Protein AF-A0A0F9IPH0-F1 (afdb_monomer_lite)

Sequence (141 aa):
MGAYISTSDLNAEWGEGNVILWSNLDNTDTSVDAARVTAAIAYAEGYVETRLRNLRYLVPFVFNSAGARALFTRIMAVIAGEWLASHRAVVINEDLEATDLNQLPARRKWAENQIDMVSSSQMQPDLALGSDDVLAPFVVT

Structure (mmCIF, N/CA/C/O backbone):
data_AF-A0A0F9IPH0-F1
#
_entry.id   AF-A0A0F9IPH0-F1
#
loop_
_atom_site.group_PDB
_atom_site.id
_atom_site.type_symbol
_atom_site.label_atom_id
_atom_site.label_alt_id
_atom_site.label_comp_id
_atom_site.label_asym_id
_atom_site.label_entity_id
_atom_site.label_seq_id
_atom_site.pdbx_PDB_ins_code
_atom_site.Cartn_x
_atom_site.Cartn_y
_atom_site.Cartn_z
_atom_site.occupancy
_atom_site.B_iso_or_equiv
_atom_site.auth_seq_id
_atom_site.auth_comp_id
_atom_site.auth_asym_id
_atom_site.auth_atom_id
_atom_site.pdbx_PDB_model_num
ATOM 1 N N . MET A 1 1 ? 2.101 -12.756 7.362 1.00 58.00 1 MET A N 1
ATOM 2 C CA . MET A 1 1 ? 1.547 -11.452 6.952 1.00 58.00 1 MET A CA 1
ATOM 3 C C . MET A 1 1 ? 0.178 -11.711 6.364 1.00 58.00 1 MET A C 1
ATOM 5 O O . MET A 1 1 ? 0.014 -12.755 5.736 1.00 58.00 1 MET A O 1
ATOM 9 N N . GLY A 1 2 ? -0.808 -10.867 6.667 1.00 64.19 2 GLY A N 1
ATOM 10 C CA . GLY A 1 2 ? -2.123 -10.980 6.033 1.00 64.19 2 GLY A CA 1
ATOM 11 C C . GLY A 1 2 ? -2.046 -10.470 4.598 1.00 64.19 2 GLY A C 1
ATOM 12 O O . GLY A 1 2 ? -1.432 -9.440 4.384 1.00 64.19 2 GLY A O 1
ATOM 13 N N . ALA A 1 3 ? -2.639 -11.184 3.638 1.00 76.88 3 ALA A N 1
ATOM 14 C CA . ALA A 1 3 ? -2.737 -10.718 2.254 1.00 76.88 3 ALA A CA 1
ATOM 15 C C . ALA A 1 3 ? -3.913 -9.734 2.137 1.00 76.88 3 ALA A C 1
ATOM 17 O O . ALA A 1 3 ? -5.070 -10.147 2.014 1.00 76.88 3 ALA A O 1
ATOM 18 N N . TYR A 1 4 ? -3.629 -8.438 2.243 1.00 84.94 4 TYR A N 1
ATOM 19 C CA . TYR A 1 4 ? -4.627 -7.365 2.210 1.00 84.94 4 TYR A CA 1
ATOM 20 C C . TYR A 1 4 ? -4.758 -6.722 0.831 1.00 84.94 4 TYR A C 1
ATOM 22 O O . TYR A 1 4 ? -5.833 -6.212 0.502 1.00 84.94 4 TYR A O 1
ATOM 30 N N . ILE A 1 5 ? -3.677 -6.739 0.047 1.00 90.19 5 ILE A N 1
ATOM 31 C CA . ILE A 1 5 ? -3.638 -6.195 -1.311 1.00 90.19 5 ILE A CA 1
ATOM 32 C C . ILE A 1 5 ? -3.130 -7.224 -2.317 1.00 90.19 5 ILE A C 1
ATOM 34 O O . ILE A 1 5 ? -2.458 -8.197 -1.983 1.00 90.19 5 ILE A O 1
ATOM 38 N N . SER A 1 6 ? -3.460 -6.985 -3.577 1.00 90.50 6 SER A N 1
ATOM 39 C CA . SER A 1 6 ? -3.105 -7.820 -4.717 1.00 90.50 6 SER A CA 1
ATOM 40 C C . SER A 1 6 ? -2.488 -6.986 -5.840 1.00 90.50 6 SER A C 1
ATOM 42 O O . SER A 1 6 ? -2.600 -5.760 -5.862 1.00 90.50 6 SER A O 1
ATOM 44 N N . THR A 1 7 ? -1.883 -7.645 -6.830 1.00 88.56 7 THR A N 1
ATOM 45 C CA . THR A 1 7 ? -1.366 -6.972 -8.033 1.00 88.56 7 THR A CA 1
ATOM 46 C C . THR A 1 7 ? -2.448 -6.164 -8.754 1.00 88.56 7 THR A C 1
ATOM 48 O O . THR A 1 7 ? -2.158 -5.089 -9.271 1.00 88.56 7 THR A O 1
ATOM 51 N N . SER A 1 8 ? -3.707 -6.619 -8.743 1.00 89.94 8 SER A N 1
ATOM 52 C CA . SER A 1 8 ? -4.818 -5.854 -9.323 1.00 89.94 8 SER A CA 1
ATOM 53 C C . SER A 1 8 ? -5.079 -4.534 -8.600 1.00 89.94 8 SER A C 1
ATOM 55 O O . SER A 1 8 ? -5.419 -3.557 -9.259 1.00 89.94 8 SER A O 1
ATOM 57 N N . ASP A 1 9 ? -4.875 -4.472 -7.283 1.00 89.38 9 ASP A N 1
ATOM 58 C CA . ASP A 1 9 ? -5.044 -3.230 -6.521 1.00 89.38 9 ASP A CA 1
ATOM 59 C C . ASP A 1 9 ? -3.929 -2.226 -6.847 1.00 89.38 9 ASP A C 1
ATOM 61 O O . ASP A 1 9 ? -4.190 -1.032 -6.993 1.00 89.38 9 ASP A O 1
ATOM 65 N N . LEU A 1 10 ? -2.694 -2.708 -7.043 1.00 88.00 10 LEU A N 1
ATOM 66 C CA . LEU A 1 10 ? -1.601 -1.867 -7.542 1.00 88.00 10 LEU A CA 1
ATOM 67 C C . LEU A 1 10 ? -1.898 -1.342 -8.950 1.00 88.00 10 LEU A C 1
ATOM 69 O O . LEU A 1 10 ? -1.732 -0.150 -9.204 1.00 88.00 10 LEU A O 1
ATOM 73 N N . ASN A 1 11 ? -2.361 -2.214 -9.849 1.00 87.62 11 ASN A N 1
ATOM 74 C CA . ASN A 1 11 ? -2.712 -1.830 -11.215 1.00 87.62 11 ASN A CA 1
ATOM 75 C C . ASN A 1 11 ? -3.859 -0.811 -11.240 1.00 87.62 11 ASN A C 1
ATOM 77 O O . ASN A 1 11 ? -3.859 0.073 -12.091 1.00 87.62 11 ASN A O 1
ATOM 81 N N . ALA A 1 12 ? -4.812 -0.900 -10.310 1.00 87.44 12 ALA A N 1
ATOM 82 C CA . ALA A 1 12 ? -5.901 0.064 -10.196 1.00 87.44 12 ALA A CA 1
ATOM 83 C C . ALA A 1 12 ? -5.425 1.454 -9.732 1.00 87.44 12 ALA A C 1
ATOM 85 O O . ALA A 1 12 ? -5.942 2.459 -10.215 1.00 87.44 12 ALA A O 1
ATOM 86 N N . GLU A 1 13 ? -4.446 1.533 -8.823 1.00 88.00 13 GLU A N 1
ATOM 87 C CA . GLU A 1 13 ? -3.967 2.819 -8.283 1.00 88.00 13 GLU A CA 1
ATOM 88 C C . GLU A 1 13 ? -2.913 3.503 -9.173 1.00 88.00 13 GLU A C 1
ATOM 90 O O . GLU A 1 13 ? -2.835 4.738 -9.209 1.00 88.00 13 GLU A O 1
ATOM 95 N N . TRP A 1 14 ? -2.090 2.715 -9.872 1.00 83.81 14 TRP A N 1
ATOM 96 C CA . TRP A 1 14 ? -0.925 3.209 -10.619 1.00 83.81 14 TRP A CA 1
ATOM 97 C C . TRP A 1 14 ? -0.973 2.960 -12.125 1.00 83.81 14 TRP A C 1
ATOM 99 O O . TRP A 1 14 ? -0.213 3.584 -12.862 1.00 83.81 14 TRP A O 1
ATOM 109 N N . GLY A 1 15 ? -1.862 2.085 -12.590 1.00 85.94 15 GLY A N 1
ATOM 110 C CA . GLY A 1 15 ? -1.906 1.630 -13.974 1.00 85.94 15 GLY A CA 1
ATOM 111 C C . GLY A 1 15 ? -0.964 0.453 -14.231 1.00 85.94 15 GLY A C 1
ATOM 112 O O . GLY A 1 15 ? 0.170 0.408 -13.757 1.00 85.94 15 GLY A O 1
ATOM 113 N N . GLU A 1 16 ? -1.431 -0.506 -15.029 1.00 84.75 16 GLU A N 1
ATOM 114 C CA . GLU A 1 16 ? -0.691 -1.733 -15.347 1.00 84.75 16 GLU A CA 1
ATOM 115 C C . GLU A 1 16 ? 0.655 -1.455 -16.035 1.00 84.75 16 GLU A C 1
ATOM 117 O O . GLU A 1 16 ? 1.662 -2.061 -15.677 1.00 84.75 16 GLU A O 1
ATOM 122 N N . GLY A 1 17 ? 0.708 -0.488 -16.960 1.00 81.38 17 GLY A N 1
ATOM 123 C CA . GLY A 1 17 ? 1.949 -0.121 -17.654 1.00 81.38 17 GLY A CA 1
ATOM 124 C C . GLY A 1 17 ? 3.042 0.371 -16.703 1.00 81.38 17 GLY A C 1
ATOM 125 O O . GLY A 1 17 ? 4.196 -0.037 -16.825 1.00 81.38 17 GLY A O 1
ATOM 126 N N . ASN A 1 18 ? 2.669 1.173 -15.705 1.00 81.38 18 ASN A N 1
ATOM 127 C CA . ASN A 1 18 ? 3.591 1.662 -14.684 1.00 81.38 18 ASN A CA 1
ATOM 128 C C . ASN A 1 18 ? 4.055 0.532 -13.760 1.00 81.38 18 ASN A C 1
ATOM 130 O O . ASN A 1 18 ? 5.241 0.438 -13.453 1.00 81.38 18 ASN A O 1
ATOM 134 N N . VAL A 1 19 ? 3.155 -0.371 -13.361 1.00 83.94 19 VAL A N 1
ATOM 135 C CA . VAL A 1 19 ? 3.516 -1.516 -12.511 1.00 83.94 19 VAL A CA 1
ATOM 136 C C . VAL A 1 19 ? 4.459 -2.474 -13.239 1.00 83.94 19 VAL A C 1
ATOM 138 O O . VAL A 1 19 ? 5.469 -2.874 -12.659 1.00 83.94 19 VAL A O 1
ATOM 141 N N . ILE A 1 20 ? 4.199 -2.795 -14.512 1.00 83.75 20 ILE A N 1
ATOM 142 C CA . ILE A 1 20 ? 5.117 -3.582 -15.354 1.00 83.75 20 ILE A CA 1
ATOM 143 C C . ILE A 1 20 ? 6.487 -2.909 -15.372 1.00 83.75 20 ILE A C 1
ATOM 145 O O . ILE A 1 20 ? 7.491 -3.517 -15.005 1.00 83.75 20 ILE A O 1
ATOM 149 N N . LEU A 1 21 ? 6.507 -1.623 -15.703 1.00 80.81 21 LEU A N 1
ATOM 150 C CA . LEU A 1 21 ? 7.722 -0.842 -15.847 1.00 80.81 21 LEU A CA 1
ATOM 151 C C . LEU A 1 21 ? 8.543 -0.727 -14.548 1.00 80.81 21 LEU A C 1
ATOM 153 O O . LEU A 1 21 ? 9.770 -0.769 -14.596 1.00 80.81 21 LEU A O 1
ATOM 157 N N . TRP A 1 22 ? 7.904 -0.534 -13.393 1.00 83.06 22 TRP A N 1
ATOM 158 C CA . TRP A 1 22 ? 8.603 -0.404 -12.106 1.00 83.06 22 TRP A CA 1
ATOM 159 C C . TRP A 1 22 ? 8.984 -1.756 -11.503 1.00 83.06 22 TRP A C 1
ATOM 161 O O . TRP A 1 22 ? 9.944 -1.849 -10.732 1.00 83.06 22 TRP A O 1
ATOM 171 N N . SER A 1 23 ? 8.239 -2.809 -11.843 1.00 83.31 23 SER A N 1
ATOM 172 C CA . SER A 1 23 ? 8.577 -4.171 -11.440 1.00 83.31 23 SER A CA 1
ATOM 173 C C . SER A 1 23 ? 9.748 -4.739 -12.250 1.00 83.31 23 SER A C 1
ATOM 175 O O . SER A 1 23 ? 10.552 -5.493 -11.712 1.00 83.31 23 SER A O 1
ATOM 177 N N . ASN A 1 24 ? 9.905 -4.339 -13.511 1.00 82.88 24 ASN A N 1
ATOM 178 C CA . ASN A 1 24 ? 10.975 -4.850 -14.350 1.00 82.88 24 ASN A CA 1
ATOM 179 C C . ASN A 1 24 ? 12.256 -4.004 -14.230 1.00 82.88 24 ASN A C 1
ATOM 181 O O . ASN A 1 24 ? 12.330 -2.879 -14.727 1.00 82.88 24 ASN A O 1
ATOM 185 N N . LEU A 1 25 ? 13.283 -4.551 -13.573 1.00 75.31 25 LEU A N 1
ATOM 186 C CA . LEU A 1 25 ? 14.587 -3.889 -13.448 1.00 75.31 25 LEU A CA 1
ATOM 187 C C . LEU A 1 25 ? 15.362 -3.842 -14.762 1.00 75.31 25 LEU A C 1
ATOM 189 O O . LEU A 1 25 ? 15.986 -2.825 -15.059 1.00 75.31 25 LEU A O 1
ATOM 193 N N . ASP A 1 26 ? 15.313 -4.930 -15.526 1.00 70.31 26 ASP A N 1
ATOM 194 C CA . ASP A 1 26 ? 16.129 -5.111 -16.725 1.00 70.31 26 ASP A CA 1
ATOM 195 C C . ASP A 1 26 ? 15.442 -4.548 -17.978 1.00 70.31 26 ASP A C 1
ATOM 197 O O . ASP A 1 26 ? 16.069 -4.421 -19.028 1.00 70.31 26 ASP A O 1
ATOM 201 N N . ASN A 1 27 ? 14.162 -4.156 -17.870 1.00 68.38 27 ASN A N 1
ATOM 202 C CA . ASN A 1 27 ? 13.336 -3.660 -18.980 1.00 68.38 27 ASN A CA 1
ATOM 203 C C . ASN A 1 27 ? 13.237 -4.647 -20.164 1.00 68.38 27 ASN A C 1
ATOM 205 O O . ASN A 1 27 ? 12.884 -4.259 -21.278 1.00 68.38 27 ASN A O 1
ATOM 209 N N . THR A 1 28 ? 13.556 -5.920 -19.941 1.00 68.62 28 THR A N 1
ATOM 210 C CA . THR A 1 28 ? 13.623 -6.959 -20.978 1.00 68.62 28 THR A CA 1
ATOM 211 C C . THR A 1 28 ? 12.275 -7.593 -21.284 1.00 68.62 28 THR A C 1
ATOM 213 O O . THR A 1 28 ? 12.092 -8.145 -22.365 1.00 68.62 28 THR A O 1
ATOM 216 N N . ASP A 1 29 ? 11.333 -7.495 -20.348 1.00 71.50 29 ASP A N 1
ATOM 217 C CA . ASP A 1 29 ? 10.035 -8.159 -20.402 1.00 71.50 29 ASP A CA 1
ATOM 218 C C . ASP A 1 29 ? 8.894 -7.149 -20.380 1.00 71.50 29 ASP A C 1
ATOM 220 O O . ASP A 1 29 ? 8.917 -6.143 -19.669 1.00 71.50 29 ASP A O 1
ATOM 224 N N . THR A 1 30 ? 7.841 -7.477 -21.121 1.00 76.50 30 THR A N 1
ATOM 225 C CA . THR A 1 30 ? 6.581 -6.726 -21.141 1.00 76.50 30 THR A CA 1
ATOM 226 C C . THR A 1 30 ? 5.603 -7.194 -20.062 1.00 76.50 30 THR A C 1
ATOM 228 O O . THR A 1 30 ? 4.448 -6.781 -20.064 1.00 76.50 30 THR A O 1
ATOM 231 N N . SER A 1 31 ? 6.028 -8.093 -19.173 1.00 80.50 31 SER A N 1
ATOM 232 C CA . SER A 1 31 ? 5.223 -8.642 -18.082 1.00 80.50 31 SER A CA 1
ATOM 233 C C . SER A 1 31 ? 5.719 -8.170 -16.721 1.00 80.50 31 SER A C 1
ATOM 235 O O . SER A 1 31 ? 6.903 -7.899 -16.538 1.00 80.50 31 SER A O 1
ATOM 237 N N . VAL A 1 32 ? 4.803 -8.122 -15.753 1.00 83.00 32 VAL A N 1
ATOM 238 C CA . VAL A 1 32 ? 5.113 -7.802 -14.356 1.00 83.00 32 VAL A CA 1
ATOM 239 C C . VAL A 1 32 ? 6.048 -8.855 -13.755 1.00 83.00 32 VAL A C 1
ATOM 241 O O . VAL A 1 32 ? 5.759 -10.051 -13.830 1.00 83.00 32 VAL A O 1
ATOM 244 N N . ASP A 1 33 ? 7.111 -8.417 -13.077 1.00 87.12 33 ASP A N 1
ATOM 245 C CA . ASP A 1 33 ? 7.906 -9.294 -12.213 1.00 87.12 33 ASP A CA 1
ATOM 246 C C . ASP A 1 33 ? 7.105 -9.614 -10.940 1.00 87.12 33 ASP A C 1
ATOM 248 O O . ASP A 1 33 ? 7.023 -8.825 -9.988 1.00 87.12 33 ASP A O 1
ATOM 252 N N . ALA A 1 34 ? 6.492 -10.800 -10.933 1.00 87.25 34 ALA A N 1
ATOM 253 C CA . ALA A 1 34 ? 5.655 -11.268 -9.836 1.00 87.25 34 ALA A CA 1
ATOM 254 C C . ALA A 1 34 ? 6.416 -11.372 -8.504 1.00 87.25 34 ALA A C 1
ATOM 256 O O . ALA A 1 34 ? 5.829 -11.114 -7.450 1.00 87.25 34 ALA A O 1
ATOM 257 N N . ALA A 1 35 ? 7.709 -11.717 -8.520 1.00 88.25 35 ALA A N 1
ATOM 258 C CA . ALA A 1 35 ? 8.499 -11.849 -7.299 1.00 88.25 35 ALA A CA 1
ATOM 259 C C . ALA A 1 35 ? 8.733 -10.477 -6.660 1.00 88.25 35 ALA A C 1
ATOM 261 O O . ALA A 1 35 ? 8.556 -10.303 -5.451 1.00 88.25 35 ALA A O 1
ATOM 262 N N . ARG A 1 36 ? 9.053 -9.476 -7.482 1.00 87.88 36 ARG A N 1
ATOM 263 C CA . ARG A 1 36 ? 9.282 -8.110 -7.011 1.00 87.88 36 ARG A CA 1
ATOM 264 C C . ARG A 1 36 ? 7.996 -7.425 -6.556 1.00 87.88 36 ARG A C 1
ATOM 266 O O . ARG A 1 36 ? 8.006 -6.762 -5.521 1.00 87.88 36 ARG A O 1
ATOM 273 N N . VAL A 1 37 ? 6.879 -7.626 -7.260 1.00 89.06 37 VAL A N 1
ATOM 274 C CA . VAL A 1 37 ? 5.568 -7.135 -6.797 1.00 89.06 37 VAL A CA 1
ATOM 275 C C . VAL A 1 37 ? 5.168 -7.791 -5.480 1.00 89.06 37 VAL A C 1
ATOM 277 O O . VAL A 1 37 ? 4.716 -7.099 -4.572 1.00 89.06 37 VAL A O 1
ATOM 280 N N . THR A 1 38 ? 5.402 -9.095 -5.325 1.00 90.62 38 THR A N 1
ATOM 281 C CA . THR A 1 38 ? 5.151 -9.789 -4.052 1.00 90.62 38 THR A CA 1
ATOM 282 C C . THR A 1 38 ? 6.000 -9.202 -2.920 1.00 90.62 38 THR A C 1
ATOM 284 O O . THR A 1 38 ? 5.487 -8.972 -1.826 1.00 90.62 38 THR A O 1
ATOM 287 N N . ALA A 1 39 ? 7.276 -8.895 -3.176 1.00 90.69 39 ALA A N 1
ATOM 288 C CA . ALA A 1 39 ? 8.144 -8.242 -2.196 1.00 90.69 39 ALA A CA 1
ATOM 289 C C . ALA A 1 39 ? 7.657 -6.828 -1.828 1.00 90.69 39 ALA A C 1
ATOM 291 O O . ALA A 1 39 ? 7.651 -6.470 -0.650 1.00 90.69 39 ALA A O 1
ATOM 292 N N . ALA A 1 40 ? 7.201 -6.048 -2.811 1.00 89.31 40 ALA A N 1
ATOM 293 C CA . ALA A 1 40 ? 6.653 -4.711 -2.592 1.00 89.31 40 ALA A CA 1
ATOM 294 C C . ALA A 1 40 ? 5.367 -4.736 -1.754 1.00 89.31 40 ALA A C 1
ATOM 296 O O . ALA A 1 40 ? 5.206 -3.928 -0.838 1.00 89.31 40 ALA A O 1
ATOM 297 N N . ILE A 1 41 ? 4.474 -5.690 -2.036 1.00 91.69 41 ILE A N 1
ATOM 298 C CA . ILE A 1 41 ? 3.256 -5.924 -1.254 1.00 91.69 41 ILE A CA 1
ATOM 299 C C . ILE A 1 41 ? 3.626 -6.280 0.187 1.00 91.69 41 ILE A C 1
ATOM 301 O O . ILE A 1 41 ? 3.189 -5.598 1.110 1.00 91.69 41 ILE A O 1
ATOM 305 N N . ALA A 1 42 ? 4.503 -7.268 0.384 1.00 91.25 42 ALA A N 1
ATOM 306 C CA . ALA A 1 42 ? 4.930 -7.684 1.719 1.00 91.25 42 ALA A CA 1
ATOM 307 C C . ALA A 1 42 ? 5.581 -6.535 2.512 1.00 91.25 42 ALA A C 1
ATOM 309 O O . ALA A 1 42 ? 5.356 -6.400 3.717 1.00 91.25 42 ALA A O 1
ATOM 310 N N . TYR A 1 43 ? 6.357 -5.675 1.844 1.00 91.12 43 TYR A N 1
ATOM 311 C CA . TYR A 1 43 ? 6.916 -4.471 2.455 1.00 91.12 43 TYR A CA 1
ATOM 312 C C . TYR A 1 43 ? 5.819 -3.505 2.919 1.00 91.12 43 TYR A C 1
ATOM 314 O O . TYR A 1 43 ? 5.838 -3.067 4.070 1.00 91.12 43 TYR A O 1
ATOM 322 N N . ALA A 1 44 ? 4.855 -3.185 2.053 1.00 89.94 44 ALA A N 1
ATOM 323 C CA . ALA A 1 44 ? 3.780 -2.251 2.373 1.00 89.94 44 ALA A CA 1
ATOM 324 C C . ALA A 1 44 ? 2.875 -2.770 3.501 1.00 89.94 44 ALA A C 1
ATOM 326 O O . ALA A 1 44 ? 2.576 -2.034 4.444 1.00 89.94 44 ALA A O 1
ATOM 327 N N . GLU A 1 45 ? 2.490 -4.045 3.447 1.00 90.31 45 GLU A N 1
ATOM 328 C CA . GLU A 1 45 ? 1.697 -4.698 4.490 1.00 90.31 45 GLU A CA 1
ATOM 329 C C . GLU A 1 45 ? 2.448 -4.696 5.824 1.00 90.31 45 GLU A C 1
ATOM 331 O O . GLU A 1 45 ? 1.911 -4.250 6.838 1.00 90.31 45 GLU A O 1
ATOM 336 N N . GLY A 1 46 ? 3.724 -5.095 5.820 1.00 89.19 46 GLY A N 1
ATOM 337 C CA . GLY A 1 46 ? 4.574 -5.069 7.008 1.00 89.19 46 GLY A CA 1
ATOM 338 C C . GLY A 1 46 ? 4.770 -3.665 7.583 1.00 89.19 46 GLY A C 1
ATOM 339 O O . GLY A 1 46 ? 4.775 -3.501 8.806 1.00 89.19 46 GLY A O 1
ATOM 340 N N . TYR A 1 47 ? 4.893 -2.643 6.731 1.00 89.44 47 TYR A N 1
ATOM 341 C CA . TYR A 1 47 ? 5.026 -1.246 7.149 1.00 89.44 47 TYR A CA 1
ATOM 342 C C . TYR A 1 47 ? 3.772 -0.761 7.887 1.00 89.44 47 TYR A C 1
ATOM 344 O O . TYR A 1 47 ? 3.870 -0.236 9.001 1.00 89.44 47 TYR A O 1
ATOM 352 N N . VAL A 1 48 ? 2.591 -0.976 7.299 1.00 88.31 48 VAL A N 1
ATOM 353 C CA . VAL A 1 48 ? 1.313 -0.561 7.897 1.00 88.31 48 VAL A CA 1
ATOM 354 C C . VAL A 1 48 ? 1.012 -1.368 9.161 1.00 88.31 48 VAL A C 1
ATOM 356 O O . VAL A 1 48 ? 0.658 -0.782 10.185 1.00 88.31 48 VAL A O 1
ATOM 359 N N . GLU A 1 49 ? 1.218 -2.689 9.136 1.00 88.06 49 GLU A N 1
ATOM 360 C CA . GLU A 1 49 ? 1.071 -3.538 10.322 1.00 88.06 49 GLU A CA 1
ATOM 361 C C . GLU A 1 49 ? 1.976 -3.058 11.457 1.00 88.06 49 GLU A C 1
ATOM 363 O O . GLU A 1 49 ? 1.508 -2.900 12.577 1.00 88.06 49 GLU A O 1
ATOM 368 N N . THR A 1 50 ? 3.253 -2.771 11.191 1.00 87.88 50 THR A N 1
ATOM 369 C CA . THR A 1 50 ? 4.204 -2.321 12.223 1.00 87.88 50 THR A CA 1
ATOM 370 C C . THR A 1 50 ? 3.794 -0.982 12.832 1.00 87.88 50 THR A C 1
ATOM 372 O O . THR A 1 50 ? 3.894 -0.805 14.045 1.00 87.88 50 THR A O 1
ATOM 375 N N . ARG A 1 51 ? 3.288 -0.051 12.015 1.00 85.31 51 ARG A N 1
ATOM 376 C CA . ARG A 1 51 ? 2.811 1.256 12.488 1.00 85.31 51 ARG A CA 1
ATOM 377 C C . ARG A 1 51 ? 1.575 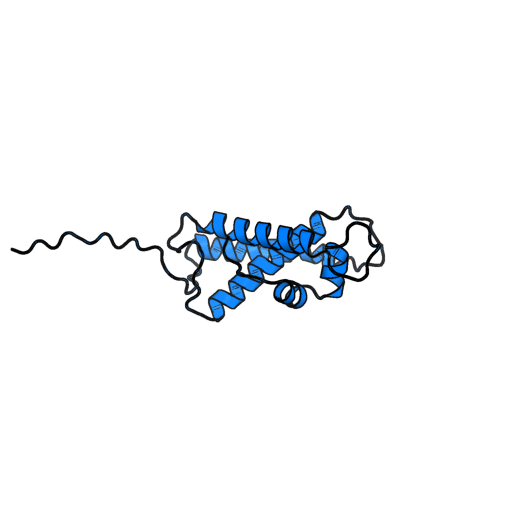1.161 13.378 1.00 85.31 51 ARG A C 1
ATOM 379 O O . ARG A 1 51 ? 1.433 1.984 14.278 1.00 85.31 51 ARG A O 1
ATOM 386 N N . LEU A 1 52 ? 0.705 0.178 13.148 1.00 82.25 52 LEU A N 1
ATOM 387 C CA . LEU A 1 52 ? -0.551 0.036 13.891 1.00 82.25 52 LEU A CA 1
ATOM 388 C C . LEU A 1 52 ? -0.539 -1.091 14.941 1.00 82.25 52 LEU A C 1
ATOM 390 O O . LEU A 1 52 ? -1.485 -1.189 15.716 1.00 82.25 52 LEU A O 1
ATOM 394 N N . ARG A 1 53 ? 0.524 -1.905 15.017 1.00 79.94 53 ARG A N 1
ATOM 395 C CA . ARG A 1 53 ? 0.639 -3.079 15.909 1.00 79.94 53 ARG A CA 1
ATOM 396 C C . ARG A 1 53 ? 0.484 -2.766 17.398 1.00 79.94 53 ARG A C 1
ATOM 398 O O . ARG A 1 53 ? 0.030 -3.622 18.143 1.00 79.94 53 ARG A O 1
ATOM 405 N N . ASN A 1 54 ? 0.868 -1.566 17.827 1.00 73.56 54 ASN A N 1
ATOM 406 C CA . ASN A 1 54 ? 0.806 -1.143 19.232 1.00 73.56 54 ASN A CA 1
ATOM 407 C C . ASN A 1 54 ? -0.408 -0.251 19.531 1.00 73.56 54 ASN A C 1
ATOM 409 O O . ASN A 1 54 ? -0.420 0.475 20.522 1.00 73.56 54 ASN A O 1
ATOM 413 N N . LEU A 1 55 ? -1.396 -0.248 18.640 1.00 77.81 55 LEU A N 1
ATOM 414 C CA . LEU A 1 55 ? -2.646 0.477 18.818 1.00 77.81 55 LEU A CA 1
ATOM 415 C C . LEU A 1 55 ? -3.773 -0.500 19.157 1.00 77.81 55 LEU A C 1
ATOM 417 O O . LEU A 1 55 ? -3.582 -1.708 19.233 1.00 77.81 55 LEU A O 1
ATOM 421 N N . ARG A 1 56 ? -4.986 0.034 19.287 1.00 76.62 56 ARG A N 1
ATOM 422 C CA . ARG A 1 56 ? -6.219 -0.701 19.606 1.00 76.62 56 ARG A CA 1
ATOM 423 C C . ARG A 1 56 ? -6.648 -1.783 18.596 1.00 76.62 56 ARG A C 1
ATOM 425 O O . ARG A 1 56 ? -7.716 -2.363 18.759 1.00 76.62 56 ARG A O 1
ATOM 432 N N . TYR A 1 57 ? -5.919 -1.982 17.500 1.00 78.25 57 TYR A N 1
ATOM 433 C CA . TYR A 1 57 ? -6.362 -2.789 16.360 1.00 78.25 57 TYR A CA 1
ATOM 434 C C . TYR A 1 57 ? -5.715 -4.171 16.367 1.00 78.25 57 TYR A C 1
ATOM 436 O O . TYR A 1 57 ? -4.525 -4.309 16.645 1.00 78.25 57 TYR A O 1
ATOM 444 N N . LEU A 1 58 ? -6.495 -5.193 16.019 1.00 76.75 58 LEU A N 1
ATOM 445 C CA . LEU A 1 58 ? -5.986 -6.552 15.878 1.00 76.75 58 LEU A CA 1
ATOM 446 C C . LEU A 1 58 ? -5.085 -6.653 14.634 1.00 76.75 58 LEU A C 1
ATOM 448 O O . LEU A 1 58 ? -5.445 -6.162 13.564 1.00 76.75 58 LEU A O 1
ATOM 452 N N . VAL A 1 59 ? -3.933 -7.315 14.771 1.00 79.00 59 VAL A N 1
ATOM 453 C CA . VAL A 1 59 ? -3.059 -7.707 13.653 1.00 79.00 59 VAL A CA 1
ATOM 454 C C . VAL A 1 59 ? -3.000 -9.241 13.621 1.00 79.00 59 VAL A C 1
ATOM 456 O O . VAL A 1 59 ? -2.615 -9.827 14.636 1.00 79.00 59 VAL A O 1
ATOM 459 N N . PRO A 1 60 ? -3.345 -9.925 12.512 1.00 80.69 60 PRO A N 1
ATOM 460 C CA . PRO A 1 60 ? -3.701 -9.392 11.192 1.00 80.69 60 PRO A CA 1
ATOM 461 C C . PRO A 1 60 ? -4.979 -8.542 11.198 1.00 80.69 60 PRO A C 1
ATOM 463 O O . PRO A 1 60 ? -5.902 -8.828 11.961 1.00 80.69 60 PRO A O 1
ATOM 466 N N . PHE A 1 61 ? -5.035 -7.508 10.352 1.00 80.69 61 PHE A N 1
ATOM 467 C CA . PHE A 1 61 ? -6.197 -6.622 10.282 1.00 80.69 61 PHE A CA 1
ATOM 468 C C . PHE A 1 61 ? -7.432 -7.382 9.808 1.00 80.69 61 PHE A C 1
ATOM 470 O O . PHE A 1 61 ? -7.415 -8.057 8.777 1.00 80.69 61 PHE A O 1
ATOM 477 N N . VAL A 1 62 ? -8.533 -7.207 10.532 1.00 82.06 62 VAL A N 1
ATOM 478 C CA . VAL A 1 62 ? -9.854 -7.675 10.117 1.00 82.06 62 VAL A CA 1
ATOM 479 C C . VAL A 1 62 ? -10.709 -6.446 9.839 1.00 82.06 62 VAL A C 1
ATOM 481 O O . VAL A 1 62 ? -10.947 -5.626 10.725 1.00 82.06 62 VAL A O 1
ATOM 484 N N . PHE A 1 63 ? -11.131 -6.292 8.585 1.00 83.56 63 PHE A N 1
ATOM 485 C CA . PHE A 1 63 ? -11.940 -5.159 8.145 1.00 83.56 63 PHE A CA 1
ATOM 486 C C . PHE A 1 63 ? -13.423 -5.459 8.363 1.00 83.56 63 PHE A C 1
ATOM 488 O O . PHE A 1 63 ? -13.958 -6.374 7.740 1.00 83.56 63 PHE A O 1
ATOM 495 N N . ASN A 1 64 ? -14.090 -4.659 9.195 1.00 84.38 64 ASN A N 1
ATOM 496 C CA . ASN A 1 64 ? -15.533 -4.780 9.428 1.00 84.38 64 ASN A CA 1
ATOM 497 C C . ASN A 1 64 ? -16.348 -3.967 8.411 1.00 84.38 64 ASN A C 1
ATOM 499 O O . ASN A 1 64 ? -17.510 -4.277 8.154 1.00 84.38 64 ASN A O 1
ATOM 503 N N . SER A 1 65 ? -15.724 -2.965 7.779 1.00 85.25 65 SER A N 1
ATOM 504 C CA . SER A 1 65 ? -16.349 -2.145 6.739 1.00 85.25 65 SER A CA 1
ATOM 505 C C . SER A 1 65 ? -15.595 -2.185 5.410 1.00 85.25 65 SER A C 1
ATOM 507 O O . SER A 1 65 ? -14.361 -2.189 5.348 1.00 85.25 65 SER A O 1
ATOM 509 N N . ALA A 1 66 ? -16.356 -2.125 4.313 1.00 83.94 66 ALA A N 1
ATOM 510 C CA . ALA A 1 66 ? -15.804 -1.985 2.967 1.00 83.94 66 ALA A CA 1
ATOM 511 C C . ALA A 1 66 ? -15.036 -0.660 2.787 1.00 83.94 66 ALA A C 1
ATOM 513 O O . ALA A 1 66 ? -14.053 -0.621 2.053 1.00 83.94 66 ALA A O 1
ATOM 514 N N . GLY A 1 67 ? -15.446 0.406 3.486 1.00 84.38 67 GLY A N 1
ATOM 515 C CA . GLY A 1 67 ? -14.770 1.705 3.451 1.00 84.38 67 GLY A CA 1
ATOM 516 C C . GLY A 1 67 ? -13.383 1.670 4.095 1.00 84.38 67 GLY A C 1
ATOM 517 O O . GLY A 1 67 ? -12.424 2.156 3.498 1.00 84.38 67 GLY A O 1
ATOM 518 N N . ALA A 1 68 ? -13.252 1.040 5.269 1.00 82.12 68 ALA A N 1
ATOM 519 C CA . ALA A 1 68 ? -11.948 0.837 5.901 1.00 82.12 68 ALA A CA 1
ATOM 520 C C . ALA A 1 68 ? -11.047 -0.029 5.016 1.00 82.12 68 ALA A C 1
ATOM 522 O O . ALA A 1 68 ? -9.892 0.326 4.791 1.00 82.12 68 ALA A O 1
ATOM 523 N N . ARG A 1 69 ? -11.590 -1.113 4.444 1.00 87.19 69 ARG A N 1
ATOM 524 C CA . ARG A 1 69 ? -10.847 -1.956 3.503 1.00 87.19 69 ARG A CA 1
ATOM 525 C C . ARG A 1 69 ? -10.330 -1.149 2.313 1.00 87.19 69 ARG A C 1
ATOM 527 O O . ARG A 1 69 ? -9.134 -1.161 2.070 1.00 87.19 69 ARG A O 1
ATOM 534 N N . ALA A 1 70 ? -11.193 -0.401 1.627 1.00 87.88 70 ALA A N 1
ATOM 535 C CA . ALA A 1 70 ? -10.800 0.401 0.469 1.00 87.88 70 ALA A CA 1
ATOM 536 C C . ALA A 1 70 ? -9.708 1.431 0.808 1.00 87.88 70 ALA A C 1
ATOM 538 O O . ALA A 1 70 ? -8.755 1.595 0.048 1.00 87.88 70 ALA A O 1
ATOM 539 N N . LEU A 1 71 ? -9.811 2.090 1.967 1.00 88.31 71 LEU A N 1
ATOM 540 C CA . LEU A 1 71 ? -8.801 3.038 2.433 1.00 88.31 71 LEU A CA 1
ATOM 541 C C . LEU A 1 71 ? -7.444 2.359 2.656 1.00 88.31 71 LEU A C 1
ATOM 543 O O . LEU A 1 71 ? -6.432 2.835 2.146 1.00 88.31 71 LEU A O 1
ATOM 547 N N . PHE A 1 72 ? -7.415 1.251 3.398 1.00 88.62 72 PHE A N 1
ATOM 548 C CA . PHE A 1 72 ? -6.173 0.542 3.700 1.00 88.62 72 PHE A CA 1
ATOM 549 C C . PHE A 1 72 ? -5.561 -0.120 2.470 1.00 88.62 72 PHE A C 1
ATOM 551 O O . PHE A 1 72 ? -4.352 -0.013 2.281 1.00 88.62 72 PHE A O 1
ATOM 558 N N . THR A 1 73 ? -6.378 -0.715 1.598 1.00 91.06 73 THR A N 1
ATOM 559 C CA . THR A 1 73 ? -5.929 -1.234 0.300 1.00 91.06 73 THR A CA 1
ATOM 560 C C . THR A 1 73 ? -5.253 -0.124 -0.502 1.00 91.06 73 THR A C 1
ATOM 562 O O . THR A 1 73 ? -4.147 -0.321 -1.000 1.00 91.06 73 THR A O 1
ATOM 565 N N . ARG A 1 74 ? -5.848 1.074 -0.553 1.00 90.31 74 ARG A 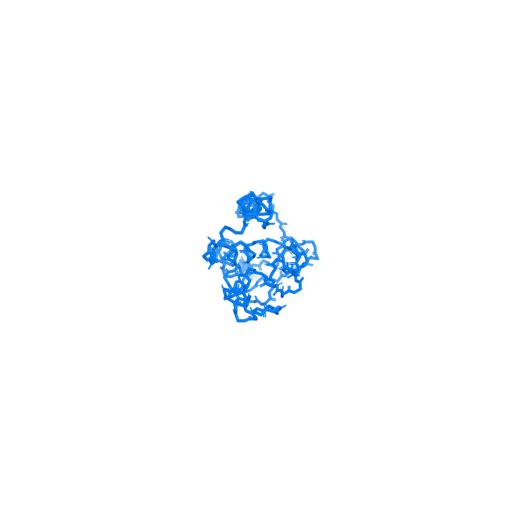N 1
ATOM 566 C CA . ARG A 1 74 ? -5.259 2.220 -1.253 1.00 90.31 74 ARG A CA 1
ATOM 567 C C . ARG A 1 74 ? -3.941 2.686 -0.632 1.00 90.31 74 ARG A C 1
ATOM 569 O O . ARG A 1 74 ? -2.971 2.893 -1.351 1.00 90.31 74 ARG A O 1
ATOM 576 N N . ILE A 1 75 ? -3.885 2.829 0.693 1.00 90.00 75 ILE A N 1
ATOM 577 C CA . ILE A 1 75 ? -2.662 3.219 1.418 1.00 90.00 75 ILE A CA 1
ATOM 578 C C . ILE A 1 75 ? -1.529 2.225 1.133 1.00 90.00 75 ILE A C 1
ATOM 580 O O . ILE A 1 75 ? -0.424 2.630 0.775 1.00 90.00 75 ILE A O 1
ATOM 584 N N . MET A 1 76 ? -1.807 0.925 1.251 1.00 91.25 76 MET A N 1
ATOM 585 C CA . MET A 1 76 ? -0.814 -0.122 1.010 1.00 91.25 76 MET A CA 1
ATOM 586 C C . MET A 1 76 ? -0.387 -0.164 -0.465 1.00 91.25 76 MET A C 1
ATOM 588 O O . MET A 1 76 ? 0.804 -0.280 -0.739 1.00 91.25 76 MET A O 1
ATOM 592 N N . ALA A 1 77 ? -1.312 0.007 -1.418 1.00 90.12 77 ALA A N 1
ATOM 593 C CA . ALA A 1 77 ? -0.994 0.071 -2.847 1.00 90.12 77 ALA A CA 1
ATOM 594 C C . ALA A 1 77 ? -0.103 1.277 -3.201 1.00 90.12 77 ALA A C 1
ATOM 596 O O . ALA A 1 77 ? 0.811 1.156 -4.021 1.00 90.12 77 ALA A O 1
ATOM 597 N N . VAL A 1 78 ? -0.314 2.432 -2.558 1.00 90.31 78 VAL A N 1
ATOM 598 C CA . VAL A 1 78 ? 0.546 3.615 -2.726 1.00 90.31 78 VAL A CA 1
ATOM 599 C C . VAL A 1 78 ? 1.965 3.338 -2.226 1.00 90.31 78 VAL A C 1
ATOM 601 O O . VAL A 1 78 ? 2.919 3.591 -2.959 1.00 90.31 78 VAL A O 1
ATOM 604 N N . ILE A 1 79 ? 2.112 2.772 -1.024 1.00 90.38 79 ILE A N 1
ATOM 605 C CA . ILE A 1 79 ? 3.428 2.449 -0.442 1.00 90.38 79 ILE A CA 1
ATOM 606 C C . ILE A 1 79 ? 4.150 1.379 -1.275 1.00 90.38 79 ILE A C 1
ATOM 608 O O . ILE A 1 79 ? 5.347 1.501 -1.530 1.00 90.38 79 ILE A O 1
ATOM 612 N N . ALA A 1 80 ? 3.433 0.351 -1.739 1.00 89.81 80 ALA A N 1
ATOM 613 C CA . ALA A 1 80 ? 4.006 -0.699 -2.579 1.00 89.81 80 ALA A CA 1
ATOM 614 C C . ALA A 1 80 ? 4.490 -0.147 -3.932 1.00 89.81 80 ALA A C 1
ATOM 616 O O . ALA A 1 80 ? 5.599 -0.461 -4.364 1.00 89.81 80 ALA A O 1
ATOM 617 N N . GLY A 1 81 ? 3.695 0.712 -4.581 1.00 86.75 81 GLY A N 1
ATOM 618 C CA . GLY A 1 81 ? 4.080 1.368 -5.835 1.00 86.75 81 GLY A CA 1
ATOM 619 C C . GLY A 1 81 ? 5.297 2.281 -5.678 1.00 86.75 81 GLY A C 1
ATOM 620 O O . GLY A 1 81 ? 6.224 2.225 -6.484 1.00 86.75 81 GLY A O 1
ATOM 621 N N . GLU A 1 82 ? 5.355 3.057 -4.595 1.00 87.50 82 GLU A N 1
ATOM 622 C CA . GLU A 1 82 ? 6.520 3.888 -4.287 1.00 87.50 82 GLU A CA 1
ATOM 623 C C . GLU A 1 82 ? 7.779 3.047 -4.028 1.00 87.50 82 GLU A C 1
ATOM 625 O O . GLU A 1 82 ? 8.872 3.388 -4.490 1.00 87.50 82 GLU A O 1
ATOM 630 N N . TRP A 1 83 ? 7.644 1.923 -3.320 1.00 89.81 83 TRP A N 1
ATOM 631 C CA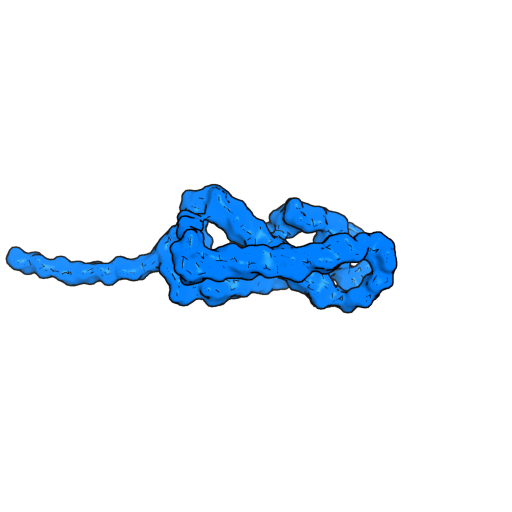 . TRP A 1 83 ? 8.755 1.002 -3.099 1.00 89.81 83 TRP A CA 1
ATOM 632 C C . TRP A 1 83 ? 9.305 0.472 -4.430 1.00 89.81 83 TRP A C 1
ATOM 634 O O . TRP A 1 83 ? 10.515 0.521 -4.651 1.00 89.81 83 TRP A O 1
ATOM 644 N N . LEU A 1 84 ? 8.430 0.059 -5.355 1.00 87.25 84 LEU A N 1
ATOM 645 C CA . LEU A 1 84 ? 8.830 -0.398 -6.692 1.00 87.25 84 LEU A CA 1
ATOM 646 C C . LEU A 1 84 ? 9.571 0.690 -7.476 1.00 87.25 84 LEU A C 1
ATOM 648 O O . LEU A 1 84 ? 10.643 0.422 -8.025 1.00 87.25 84 LEU A O 1
ATOM 652 N N . ALA A 1 85 ? 9.028 1.909 -7.492 1.00 83.38 85 ALA A N 1
ATOM 653 C CA . ALA A 1 85 ? 9.605 3.034 -8.218 1.00 83.38 85 ALA A CA 1
ATOM 654 C C . ALA A 1 85 ? 10.963 3.474 -7.639 1.00 83.38 85 ALA A C 1
ATOM 656 O O . ALA A 1 85 ? 11.906 3.711 -8.389 1.00 83.38 85 ALA A O 1
ATOM 657 N N . SER A 1 86 ? 11.089 3.539 -6.309 1.00 80.75 86 SER A N 1
ATOM 658 C CA . SER A 1 86 ? 12.318 3.963 -5.616 1.00 80.75 86 SER A CA 1
ATOM 659 C C . SER A 1 86 ? 13.454 2.941 -5.685 1.00 80.75 86 SER A C 1
ATOM 661 O O . SER A 1 86 ? 14.622 3.322 -5.698 1.00 80.75 86 SER A O 1
ATOM 663 N N . HIS A 1 87 ? 13.134 1.646 -5.750 1.00 77.75 87 HIS A N 1
ATOM 664 C CA . HIS A 1 87 ? 14.129 0.572 -5.864 1.00 77.75 87 HIS A CA 1
ATOM 665 C C . HIS A 1 87 ? 14.552 0.309 -7.310 1.00 77.75 87 HIS A C 1
ATOM 667 O O . HIS A 1 87 ? 15.313 -0.628 -7.579 1.00 77.75 87 HIS A O 1
ATOM 673 N N . ARG A 1 88 ? 14.041 1.088 -8.262 1.00 70.88 88 ARG A N 1
ATOM 674 C CA . ARG A 1 88 ? 14.550 1.097 -9.624 1.00 70.88 88 ARG A CA 1
ATOM 675 C C . ARG A 1 88 ? 15.735 2.055 -9.680 1.00 70.88 88 ARG A C 1
ATOM 677 O O . ARG A 1 88 ? 15.631 3.202 -9.254 1.00 70.88 88 ARG A O 1
ATOM 684 N N . ALA A 1 89 ? 16.860 1.600 -10.227 1.00 57.19 89 ALA A N 1
ATOM 685 C CA . ALA A 1 89 ? 17.917 2.518 -10.625 1.00 57.19 89 ALA A CA 1
ATOM 686 C C . ALA A 1 89 ? 17.318 3.426 -11.703 1.00 57.19 89 ALA A C 1
ATOM 688 O O . ALA A 1 89 ? 16.977 2.951 -12.784 1.00 57.19 89 ALA A O 1
ATOM 689 N N . VAL A 1 90 ? 17.085 4.693 -11.363 1.00 55.72 90 VAL A N 1
ATOM 690 C CA . VAL A 1 90 ? 16.484 5.690 -12.248 1.00 55.72 90 VAL A CA 1
ATOM 691 C C . VAL A 1 90 ? 17.393 5.853 -13.466 1.00 55.72 90 VAL A C 1
ATOM 693 O O . VAL A 1 90 ? 18.308 6.670 -13.480 1.00 55.72 90 VAL A O 1
ATOM 696 N N . VAL A 1 91 ? 17.153 5.060 -14.507 1.00 49.97 91 VAL A N 1
ATOM 697 C CA . VAL A 1 91 ? 17.470 5.477 -15.865 1.00 49.97 91 VAL A CA 1
ATOM 698 C C . VAL A 1 91 ? 16.427 6.540 -16.142 1.00 49.97 91 VAL A C 1
ATOM 700 O O . VAL A 1 91 ? 15.245 6.226 -16.289 1.00 49.97 91 VAL A O 1
ATOM 703 N N . ILE A 1 92 ? 16.846 7.802 -16.064 1.00 51.56 92 ILE A N 1
ATOM 704 C CA . ILE A 1 92 ? 16.037 8.954 -16.450 1.00 51.56 92 ILE A CA 1
ATOM 705 C C . ILE A 1 92 ? 15.741 8.762 -17.942 1.00 51.56 92 ILE A C 1
ATOM 707 O O . ILE A 1 92 ? 16.496 9.208 -18.796 1.00 51.56 92 ILE A O 1
ATOM 711 N N . ASN A 1 93 ? 14.689 8.012 -18.263 1.00 45.62 93 ASN A N 1
ATOM 712 C CA . ASN A 1 93 ? 14.056 8.111 -19.562 1.00 45.62 93 ASN A CA 1
ATOM 713 C C . ASN A 1 93 ? 13.330 9.448 -19.520 1.00 45.62 93 ASN A C 1
ATOM 715 O O . ASN A 1 93 ? 12.345 9.591 -18.800 1.00 45.62 93 ASN A O 1
ATOM 719 N N . GLU A 1 94 ? 13.860 10.425 -20.249 1.00 52.09 94 GLU A N 1
ATOM 720 C CA . GLU A 1 94 ? 13.314 11.782 -20.361 1.00 52.09 94 GLU A CA 1
ATOM 721 C C . GLU A 1 94 ? 11.844 11.785 -20.842 1.00 52.09 94 GLU A C 1
ATOM 723 O O . GLU A 1 94 ? 11.122 12.747 -20.597 1.00 52.09 94 GLU A O 1
ATOM 728 N N . ASP A 1 95 ? 11.383 10.668 -21.420 1.00 49.91 95 ASP A N 1
ATOM 729 C CA . ASP A 1 95 ? 10.021 10.454 -21.924 1.00 49.91 95 ASP A CA 1
ATOM 730 C C . ASP A 1 95 ? 9.052 9.806 -20.922 1.00 49.91 95 ASP A C 1
ATOM 732 O O . ASP A 1 95 ? 7.842 9.780 -21.155 1.00 49.91 95 ASP A O 1
ATOM 736 N N . LEU A 1 96 ? 9.547 9.265 -19.803 1.00 52.50 96 LEU A N 1
ATOM 737 C CA . LEU A 1 96 ? 8.686 8.735 -18.749 1.00 52.50 96 LEU A CA 1
ATOM 738 C C . LEU A 1 96 ? 8.249 9.902 -17.880 1.00 52.50 96 LEU A C 1
ATOM 740 O O . LEU A 1 96 ? 8.938 10.266 -16.929 1.00 52.50 96 LEU A O 1
ATOM 744 N N . GLU A 1 97 ? 7.147 10.517 -18.318 1.00 51.72 97 GLU A N 1
ATOM 745 C CA . GLU A 1 97 ? 6.517 11.714 -17.774 1.00 51.72 97 GLU A CA 1
ATOM 746 C C . GLU A 1 97 ? 6.962 12.003 -16.340 1.00 51.72 97 GLU A C 1
ATOM 748 O O . GLU A 1 97 ? 6.501 11.391 -15.372 1.00 51.72 97 GLU A O 1
ATOM 753 N N . ALA A 1 98 ? 7.856 12.987 -16.203 1.00 50.56 98 ALA A N 1
ATOM 754 C CA . ALA A 1 98 ? 8.319 13.503 -14.919 1.00 50.56 98 ALA A CA 1
ATOM 755 C C . ALA A 1 98 ? 7.153 13.802 -13.950 1.00 50.56 98 ALA A C 1
ATOM 757 O O . ALA A 1 98 ? 7.338 13.837 -12.737 1.00 50.56 98 ALA A O 1
ATOM 758 N N . THR A 1 99 ? 5.940 13.977 -14.474 1.00 53.03 99 THR A N 1
ATOM 759 C CA . THR A 1 99 ? 4.669 14.115 -13.765 1.00 53.03 99 THR A CA 1
ATOM 760 C C . THR A 1 99 ? 4.370 12.983 -12.775 1.00 53.03 99 THR A C 1
ATOM 762 O O . THR A 1 99 ? 3.980 13.289 -11.649 1.00 53.03 99 THR A O 1
ATOM 765 N N . ASP A 1 100 ? 4.576 11.711 -13.129 1.00 60.34 100 ASP A N 1
ATOM 766 C CA . ASP A 1 100 ? 4.199 10.579 -12.262 1.00 60.34 100 ASP A CA 1
ATOM 767 C C . ASP A 1 100 ? 5.219 10.358 -11.137 1.00 60.34 100 ASP A C 1
ATOM 769 O O . ASP A 1 100 ? 4.849 10.197 -9.971 1.00 60.34 100 ASP A O 1
ATOM 773 N N . LEU A 1 101 ? 6.515 10.465 -11.450 1.00 63.97 101 LEU A N 1
ATOM 774 C CA . LEU A 1 101 ? 7.600 10.406 -10.460 1.00 63.97 101 LEU A CA 1
ATOM 775 C C . LEU A 1 101 ? 7.545 11.587 -9.479 1.00 63.97 101 LEU A C 1
ATOM 777 O O . LEU A 1 101 ? 7.752 11.400 -8.280 1.00 63.97 101 LEU A O 1
ATOM 781 N N . ASN A 1 102 ? 7.193 12.788 -9.954 1.00 69.56 102 ASN A N 1
ATOM 782 C CA . ASN A 1 102 ? 7.023 13.966 -9.098 1.00 69.56 102 ASN A CA 1
ATOM 783 C C . ASN A 1 102 ? 5.823 13.844 -8.142 1.00 69.56 102 ASN A C 1
ATOM 785 O O . ASN A 1 102 ? 5.795 14.510 -7.105 1.00 69.56 102 ASN A O 1
ATOM 789 N N . GLN A 1 103 ? 4.839 12.993 -8.451 1.00 75.38 103 GLN A N 1
ATOM 790 C CA . GLN A 1 103 ? 3.691 12.735 -7.578 1.00 75.38 103 GLN A CA 1
ATOM 791 C C . GLN A 1 103 ? 3.968 11.687 -6.494 1.00 75.38 103 GLN A C 1
ATOM 793 O O . GLN A 1 103 ? 3.242 11.664 -5.495 1.00 75.38 103 GLN A O 1
ATOM 798 N N . LEU A 1 104 ? 5.012 10.857 -6.632 1.00 79.06 104 LEU A N 1
ATOM 799 C CA . LEU A 1 104 ? 5.337 9.806 -5.657 1.00 79.06 104 LEU A CA 1
ATOM 800 C C . LEU A 1 104 ? 5.523 10.353 -4.229 1.00 79.06 104 LEU A C 1
ATOM 802 O O . LEU A 1 104 ? 4.844 9.852 -3.328 1.00 79.06 104 LEU A O 1
ATOM 806 N N . PRO A 1 105 ? 6.323 11.416 -3.980 1.00 80.81 105 PRO A N 1
ATOM 807 C CA . PRO A 1 105 ? 6.508 11.935 -2.623 1.00 80.81 105 PRO A CA 1
ATOM 808 C C . PRO A 1 105 ? 5.216 12.517 -2.038 1.00 80.81 105 PRO A C 1
ATOM 810 O O . PRO A 1 105 ? 4.954 12.391 -0.842 1.00 80.81 105 PRO A O 1
ATOM 813 N N . ALA A 1 106 ? 4.384 13.144 -2.876 1.00 84.06 106 ALA A N 1
ATOM 814 C CA . ALA A 1 106 ? 3.108 13.711 -2.451 1.00 84.06 106 ALA A CA 1
ATOM 815 C C . ALA A 1 106 ? 2.102 12.614 -2.065 1.00 84.06 106 ALA A C 1
ATOM 817 O O . ALA A 1 106 ? 1.442 12.720 -1.029 1.00 84.06 106 ALA A O 1
ATOM 818 N N . ARG A 1 107 ? 2.021 11.538 -2.859 1.00 84.62 107 ARG A N 1
ATOM 819 C CA . ARG A 1 107 ? 1.163 10.377 -2.583 1.00 84.62 107 ARG A CA 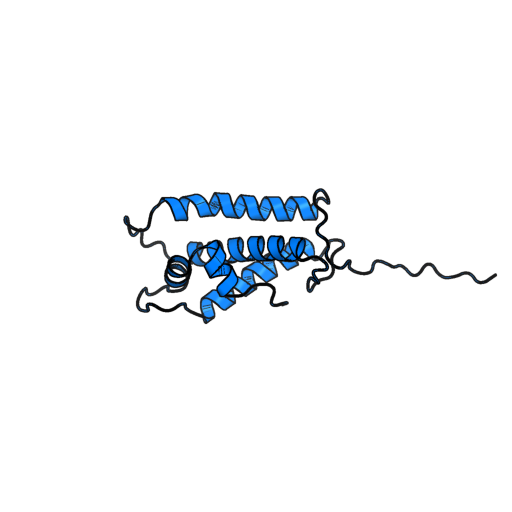1
ATOM 820 C C . ARG A 1 107 ? 1.633 9.602 -1.354 1.00 84.62 107 ARG A C 1
ATOM 822 O O . ARG A 1 107 ? 0.800 9.266 -0.513 1.00 84.62 107 ARG A O 1
ATOM 829 N N . ARG A 1 108 ? 2.946 9.410 -1.185 1.00 86.62 108 ARG A N 1
ATOM 830 C CA . ARG A 1 108 ? 3.520 8.851 0.048 1.00 86.62 108 ARG A CA 1
ATOM 831 C C . ARG A 1 108 ? 3.118 9.673 1.263 1.00 86.62 108 ARG A C 1
ATOM 833 O O . ARG A 1 108 ? 2.561 9.130 2.209 1.00 86.62 108 ARG A O 1
ATOM 840 N N . LYS A 1 109 ? 3.346 10.989 1.224 1.00 88.56 109 LYS A N 1
ATOM 841 C CA . LYS A 1 109 ? 3.006 11.882 2.337 1.00 88.56 109 LYS A CA 1
ATOM 842 C C . LYS A 1 109 ? 1.516 11.831 2.665 1.00 88.56 109 LYS A C 1
ATOM 844 O O . LYS A 1 109 ? 1.144 11.859 3.832 1.00 88.56 109 LYS A O 1
ATOM 849 N N . TRP A 1 110 ? 0.652 11.738 1.654 1.00 90.94 110 TRP A N 1
ATOM 850 C CA . TRP A 1 110 ? -0.776 11.521 1.872 1.00 90.94 110 TRP A CA 1
ATOM 851 C C . TRP A 1 110 ? -1.047 10.201 2.613 1.00 90.94 110 TRP A C 1
ATOM 853 O O . TRP A 1 110 ? -1.766 10.222 3.609 1.00 90.94 110 TRP A O 1
ATOM 863 N N . ALA A 1 111 ? -0.443 9.088 2.185 1.00 88.31 111 ALA A N 1
ATOM 864 C CA . ALA A 1 111 ? -0.606 7.778 2.821 1.00 88.31 111 ALA A CA 1
ATOM 865 C C . ALA A 1 111 ? -0.097 7.768 4.274 1.00 88.31 111 ALA A C 1
ATOM 867 O O . ALA A 1 111 ? -0.790 7.287 5.170 1.00 88.31 111 ALA A O 1
ATOM 868 N N . GLU A 1 112 ? 1.071 8.364 4.524 1.00 88.25 112 GLU A N 1
ATOM 869 C CA . GLU A 1 112 ? 1.639 8.529 5.867 1.00 88.25 112 GLU A CA 1
ATOM 870 C C . GLU A 1 112 ? 0.734 9.391 6.756 1.00 88.25 112 GLU A C 1
ATOM 872 O O . GLU A 1 112 ? 0.411 8.981 7.867 1.00 88.25 112 GLU A O 1
ATOM 877 N N . ASN A 1 113 ? 0.220 10.515 6.243 1.00 89.00 113 ASN A N 1
ATOM 878 C CA . ASN A 1 113 ? -0.730 11.350 6.979 1.00 89.00 113 ASN A CA 1
ATOM 879 C C . ASN A 1 113 ? -2.002 10.577 7.360 1.00 89.00 113 ASN A C 1
ATOM 881 O O . ASN A 1 113 ? -2.513 10.762 8.460 1.00 89.00 113 ASN A O 1
ATOM 885 N N . GLN A 1 114 ? -2.526 9.713 6.482 1.00 87.81 114 GLN A N 1
ATOM 886 C CA . GLN A 1 114 ? -3.687 8.882 6.824 1.00 87.81 114 GLN A CA 1
ATOM 887 C C . GLN A 1 114 ? -3.357 7.895 7.951 1.00 87.81 114 GLN A C 1
ATOM 889 O O . GLN A 1 114 ? -4.133 7.766 8.896 1.00 87.81 114 GLN A O 1
ATOM 894 N N . ILE A 1 115 ? -2.194 7.238 7.896 1.00 85.38 115 ILE A N 1
ATOM 895 C CA . ILE A 1 115 ? -1.732 6.340 8.967 1.00 85.38 115 ILE A CA 1
ATOM 896 C C . ILE A 1 115 ? -1.576 7.111 10.286 1.00 85.38 115 ILE A C 1
ATOM 898 O O . ILE A 1 115 ? -1.990 6.616 11.333 1.00 85.38 115 ILE A O 1
ATOM 902 N N . ASP A 1 116 ? -1.043 8.332 10.243 1.00 86.56 116 ASP A N 1
ATOM 903 C CA . ASP A 1 116 ? -0.869 9.180 11.424 1.00 86.56 116 ASP A CA 1
ATOM 904 C C . ASP A 1 116 ? -2.207 9.684 11.993 1.00 86.56 116 ASP A C 1
ATOM 906 O O . ASP A 1 116 ? -2.385 9.756 13.211 1.00 86.56 116 ASP A O 1
ATOM 910 N N . MET A 1 117 ? -3.201 9.966 11.147 1.00 85.44 117 MET A N 1
ATOM 911 C CA . MET A 1 117 ? -4.565 10.264 11.603 1.00 85.44 117 MET A CA 1
ATOM 912 C C . MET A 1 117 ? -5.205 9.061 12.305 1.00 85.44 117 MET A C 1
ATOM 914 O O . MET A 1 117 ? -5.907 9.228 13.305 1.00 85.44 117 MET A O 1
ATOM 918 N N . VAL A 1 118 ? -4.949 7.845 11.813 1.00 83.94 118 VAL A N 1
ATOM 919 C CA . VAL A 1 118 ? -5.419 6.611 12.456 1.00 83.94 118 VAL A CA 1
ATOM 920 C C . VAL A 1 118 ? -4.688 6.362 13.776 1.00 83.94 118 VAL A C 1
ATOM 922 O O . VAL A 1 118 ? -5.321 5.994 14.767 1.00 83.94 118 VAL A O 1
ATOM 925 N N . SER A 1 119 ? -3.374 6.597 13.825 1.00 81.94 119 SER A N 1
ATOM 926 C CA . SER A 1 119 ? -2.565 6.377 15.028 1.00 81.94 119 SER A CA 1
ATOM 927 C C . SER A 1 11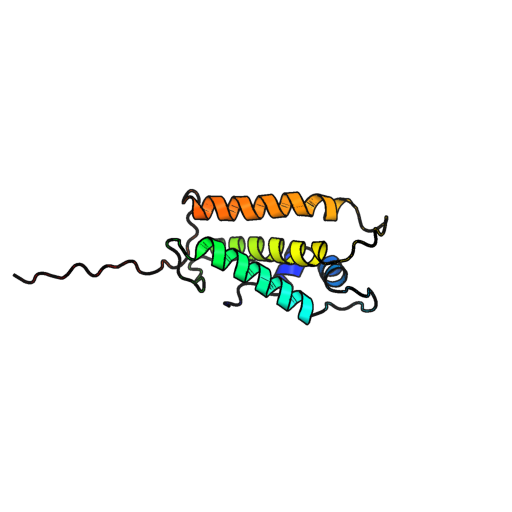9 ? -2.851 7.388 16.139 1.00 81.94 119 SER A C 1
ATOM 929 O O . SER A 1 119 ? -2.914 7.020 17.310 1.00 81.94 119 SER A O 1
ATOM 931 N N . SER A 1 120 ? -3.136 8.640 15.778 1.00 83.62 120 SER A N 1
ATOM 932 C CA . SER A 1 120 ? -3.547 9.707 16.700 1.00 83.62 120 SER A CA 1
ATOM 933 C C . SER A 1 120 ? -5.026 9.646 17.110 1.00 83.62 120 SER A C 1
ATOM 935 O O . SER A 1 120 ? -5.506 10.537 17.809 1.00 83.62 120 SER A O 1
ATOM 937 N N . SER A 1 121 ? -5.765 8.605 16.701 1.00 76.75 121 SER A N 1
ATOM 938 C CA . SER A 1 121 ? -7.209 8.435 16.945 1.00 76.75 121 SER A CA 1
ATOM 939 C C . SER A 1 121 ? -8.109 9.542 16.374 1.00 76.75 121 SER A C 1
ATOM 941 O O . SER A 1 121 ? -9.294 9.593 16.708 1.00 76.75 121 SER A O 1
ATOM 943 N N . GLN A 1 122 ? -7.587 10.401 15.491 1.00 78.56 122 GLN A N 1
ATOM 944 C CA . GLN A 1 122 ? -8.372 11.406 14.764 1.00 78.56 122 GLN A CA 1
ATOM 945 C C . GLN A 1 122 ? -9.259 10.770 13.689 1.00 78.56 122 GLN A C 1
AT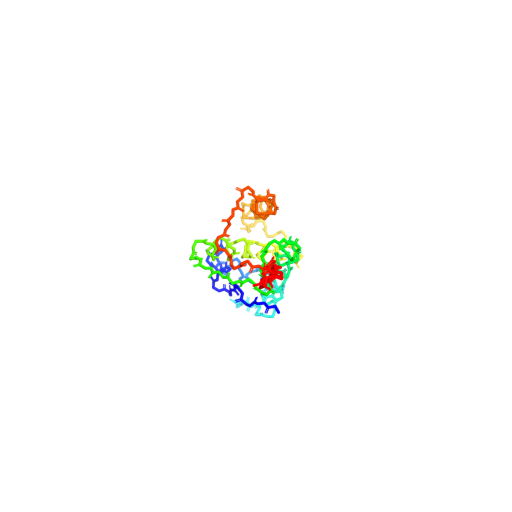OM 947 O O . GLN A 1 122 ? -10.333 11.283 13.381 1.00 78.56 122 GLN A O 1
ATOM 952 N N . MET A 1 123 ? -8.825 9.633 13.144 1.00 78.38 123 MET A N 1
ATOM 953 C CA . MET A 1 123 ? -9.602 8.791 12.249 1.00 78.38 123 MET A CA 1
ATOM 954 C C . MET A 1 123 ? -9.746 7.401 12.866 1.00 78.38 123 MET A C 1
ATOM 956 O O . MET A 1 123 ? -8.764 6.762 13.232 1.00 78.38 123 MET A O 1
ATOM 960 N N . GLN A 1 124 ? -10.981 6.922 12.983 1.00 79.62 124 GLN A N 1
ATOM 961 C CA . GLN A 1 124 ? -11.285 5.612 13.552 1.00 79.62 124 GLN A CA 1
ATOM 962 C C . GLN A 1 124 ? -11.896 4.716 12.475 1.00 79.62 124 GLN A C 1
ATOM 964 O O . GLN A 1 124 ? -13.120 4.620 12.385 1.00 79.62 124 GLN A O 1
ATOM 969 N N . PRO A 1 125 ? -11.069 4.101 11.611 1.00 76.12 125 PRO A N 1
ATOM 970 C CA . PRO A 1 125 ? -11.559 3.125 10.655 1.00 76.12 125 PRO A CA 1
ATOM 971 C C . PRO A 1 125 ? -12.184 1.942 11.397 1.00 76.12 125 PRO A C 1
ATOM 973 O O . PRO A 1 125 ? -11.703 1.515 12.451 1.00 76.12 125 PRO A O 1
ATOM 976 N N . ASP A 1 126 ? -13.266 1.421 10.828 1.00 79.00 126 ASP A N 1
ATOM 977 C CA . ASP A 1 126 ? -13.991 0.272 11.363 1.00 79.00 126 ASP A CA 1
ATOM 978 C C . ASP A 1 126 ? -13.219 -1.028 11.073 1.00 79.00 126 ASP A C 1
ATOM 980 O O . ASP A 1 126 ? -13.408 -1.708 10.056 1.00 79.00 126 ASP A O 1
ATOM 984 N N . LEU A 1 127 ? -12.266 -1.289 11.963 1.00 76.75 127 LEU A N 1
ATOM 985 C CA . LEU A 1 127 ? -11.412 -2.466 12.046 1.00 76.75 127 LEU A CA 1
ATOM 986 C C . LEU A 1 127 ? -11.742 -3.230 13.330 1.00 76.75 127 LEU A C 1
ATOM 988 O O . LEU A 1 127 ? -12.100 -2.618 14.340 1.00 76.75 127 LEU A O 1
ATOM 992 N N . ALA A 1 128 ? -11.547 -4.549 13.326 1.00 76.88 128 ALA A N 1
ATOM 993 C CA . ALA A 1 128 ? -11.650 -5.334 14.549 1.00 76.88 128 ALA A CA 1
ATOM 994 C C . ALA A 1 128 ? -10.633 -4.851 15.593 1.00 76.88 128 ALA A C 1
ATOM 996 O O . ALA A 1 128 ? -9.443 -4.660 15.308 1.00 76.88 128 ALA A O 1
ATOM 997 N N . LEU A 1 129 ? -11.124 -4.653 16.812 1.00 76.56 129 LEU A N 1
ATOM 998 C CA . LEU A 1 129 ? -10.308 -4.234 17.939 1.00 76.56 129 LEU A CA 1
ATOM 999 C C . LEU A 1 129 ? -9.562 -5.441 18.509 1.00 76.56 129 LEU A C 1
ATOM 1001 O O . LEU A 1 129 ? -10.115 -6.539 18.603 1.00 76.56 129 LEU A O 1
ATOM 1005 N N . GLY A 1 130 ? -8.303 -5.231 18.889 1.00 66.06 130 GLY A N 1
ATOM 1006 C CA . GLY A 1 130 ? -7.598 -6.171 19.752 1.00 66.06 130 GLY A CA 1
ATOM 1007 C C . GLY A 1 130 ? -8.295 -6.153 21.106 1.00 66.06 130 GLY A C 1
ATOM 1008 O O . GLY A 1 130 ? -8.505 -5.084 21.670 1.00 66.06 130 GLY A O 1
ATOM 1009 N N . SER A 1 131 ? -8.746 -7.306 21.589 1.00 56.28 131 SER A N 1
ATOM 1010 C CA . SER A 1 131 ? -9.487 -7.402 22.843 1.00 56.28 131 SER A CA 1
ATOM 1011 C C . SER A 1 131 ? -8.621 -6.951 24.027 1.00 56.28 131 SER A C 1
ATOM 1013 O O . SER A 1 131 ? -7.814 -7.733 24.521 1.00 56.28 131 SER A O 1
ATOM 1015 N N . ASP A 1 132 ? -8.839 -5.729 24.511 1.00 51.62 132 ASP A N 1
ATOM 1016 C CA . ASP A 1 132 ? -8.494 -5.296 25.873 1.00 51.62 132 ASP A CA 1
ATOM 1017 C C . ASP A 1 132 ? -9.688 -5.505 26.822 1.00 51.62 132 ASP A C 1
ATOM 1019 O O . ASP A 1 132 ? -9.833 -4.799 27.821 1.00 51.62 132 ASP A O 1
ATOM 1023 N N . ASP A 1 133 ? -10.558 -6.486 26.541 1.00 46.62 133 ASP A N 1
ATOM 1024 C CA . ASP A 1 133 ? -11.513 -6.968 27.538 1.00 46.62 133 ASP A CA 1
ATOM 1025 C C . ASP A 1 133 ? -10.726 -7.705 28.629 1.00 46.62 133 ASP A C 1
ATOM 1027 O O . ASP A 1 133 ? -10.642 -8.933 28.699 1.00 46.62 133 ASP A O 1
ATOM 1031 N N . VAL A 1 134 ? -10.139 -6.903 29.516 1.00 48.09 134 VAL A N 1
ATOM 1032 C CA . VAL A 1 134 ? -9.998 -7.223 30.924 1.00 48.09 134 VAL A CA 1
ATOM 1033 C C . VAL A 1 134 ? -11.393 -7.631 31.373 1.00 48.09 134 VAL A C 1
ATOM 1035 O O . VAL A 1 134 ? -12.238 -6.792 31.683 1.00 48.09 134 VAL A O 1
ATOM 1038 N N . LEU A 1 135 ? -11.644 -8.940 31.365 1.00 49.00 135 LEU A N 1
ATOM 1039 C CA . LEU A 1 135 ? -12.729 -9.556 32.106 1.00 49.00 135 LEU A CA 1
ATOM 1040 C C . LEU A 1 135 ? -12.567 -9.085 33.552 1.00 49.00 135 LEU A C 1
ATOM 1042 O O . LEU A 1 135 ? -11.764 -9.636 34.308 1.00 49.00 135 LEU A O 1
ATOM 1046 N N . ALA A 1 136 ? -13.268 -8.014 33.927 1.00 56.12 136 ALA A N 1
ATOM 1047 C CA . ALA A 1 136 ? -13.381 -7.618 35.316 1.00 56.12 136 ALA A CA 1
ATOM 1048 C C . ALA A 1 136 ? -13.830 -8.871 36.090 1.00 56.12 136 ALA A C 1
ATOM 1050 O O . ALA A 1 136 ? -14.784 -9.526 35.654 1.00 56.12 136 ALA A O 1
ATOM 1051 N N . PRO A 1 137 ? -13.143 -9.268 37.178 1.00 57.78 137 PRO A N 1
ATOM 1052 C CA . PRO A 1 137 ? -13.540 -10.448 37.924 1.00 57.78 137 PRO A CA 1
ATOM 1053 C C . PRO A 1 137 ? -14.953 -10.202 38.438 1.00 57.78 137 PRO A C 1
ATOM 1055 O O . PRO A 1 137 ? -15.194 -9.283 39.223 1.00 57.78 137 PRO A O 1
ATOM 1058 N N . PHE A 1 138 ? -15.899 -10.999 37.955 1.00 59.56 138 PHE A N 1
ATOM 1059 C CA . PHE A 1 138 ? -17.238 -11.024 38.505 1.00 59.56 138 PHE A CA 1
ATOM 1060 C C . PHE A 1 138 ? -17.100 -11.415 39.985 1.00 59.56 138 PHE A C 1
ATOM 1062 O O . PHE A 1 138 ? -16.718 -12.532 40.325 1.00 59.56 138 PHE A O 1
ATOM 1069 N N . VAL A 1 139 ? -17.344 -10.473 40.891 1.00 60.41 139 VAL A N 1
ATOM 1070 C CA . VAL A 1 139 ? -17.544 -10.803 42.301 1.00 60.41 139 VAL A CA 1
ATOM 1071 C C . VAL A 1 139 ? -19.007 -11.200 42.414 1.00 60.41 139 VAL A C 1
ATOM 1073 O O . VAL A 1 139 ? -19.889 -10.347 42.460 1.00 60.41 139 VAL A O 1
ATOM 1076 N N . VAL A 1 140 ? -19.268 -12.507 42.385 1.00 63.03 140 VAL A N 1
ATOM 1077 C CA . VAL A 1 140 ? -20.541 -13.053 42.864 1.00 63.03 140 VAL A CA 1
ATOM 1078 C C . VAL A 1 140 ? -20.493 -12.948 44.385 1.00 63.03 140 VAL A C 1
ATOM 1080 O O . VAL A 1 140 ? -19.687 -13.621 45.026 1.00 63.03 140 VAL A O 1
ATOM 1083 N N . THR A 1 141 ? -21.287 -12.027 44.925 1.00 72.06 141 THR A N 1
ATOM 1084 C CA . THR A 1 141 ? -21.610 -11.926 46.356 1.00 72.06 141 THR A CA 1
ATOM 1085 C C . THR A 1 141 ? -22.586 -13.011 46.767 1.00 72.06 141 THR A C 1
ATOM 1087 O O . THR A 1 141 ? -23.536 -13.234 45.980 1.00 72.06 141 THR A O 1
#

Secondary structure (DSSP, 8-state):
------HHHHHHHH-HHHHHHHH-SSS--SS--HHHHHHHHHHHHHHHHHHHTTTTB-SS--BSSHHHHHHHHHHHHHHHHHHHHHTS-----TTS-HHHHHHHHHHHHHHHHHHHHHHTTSS---BPBP-----------

Organism: NCBI:txid412755

Radius of gyration: 18.45 Å; chains: 1; bounding box: 40×27×68 Å

pLDDT: mean 78.55, std 12.58, range [45.62, 91.69]

Foldseek 3Di:
DDQLEDPVLLCVQQNLQLQQVLQDQPPPDPHHPPVLLVVLLVVLQVVLCVLCVPDQADPVKDAPDPVLSNLSNLLSSLSSSLVSNVPHPDPPPVPPPPVSVVCSVVSNVVSVVVSVCCSVVVDPHRIDTDDPPPVPPPPPD